Protein AF-K1Y2V2-F1 (afdb_monomer)

pLDDT: mean 81.43, std 16.72, range [31.8, 97.94]

Solvent-accessible surface area (backbone atoms only — not comparable to full-atom values): 6294 Å² total; per-residue (Å²): 118,72,67,63,54,54,55,50,54,58,52,47,59,76,75,46,61,66,94,81,49,82,52,60,80,63,95,67,93,66,92,66,65,36,89,53,49,78,45,79,77,42,82,52,100,55,38,35,32,34,42,35,47,20,92,30,37,26,72,48,77,41,94,51,76,60,52,95,60,53,46,38,23,52,73,83,41,81,53,68,78,40,51,21,70,88,43,19,32,24,33,79,40,68,59,42,77,43,46,36,37,41,35,42,71,88,111

Radius of gyration: 14.32 Å; Cα contacts (8 Å, |Δi|>4): 200; chains: 1; bounding box: 34×37×38 Å

Foldseek 3Di:
DVVVVVVVLVVVVVVDDPVPDKDWPDDDPPPDADDKDKDWPDDDPFKTKIKIAAQAKHKDWDAAFDDPQKWKDKQNHTFDWTQIPNTTTMGIDGHGIIIMMIGGNVD

Sequence (107 aa):
IVEKRKNAQLSEMFYQNLNKTAIVEDQVDTKNLNIGKAKIMQYSDNKVIIETENPGDGFLFFGDVYYPTWKVSIDGKKSKIYKTNHTFRGIFVPPGNHRIVFYNSLF

Mean predicted aligned error: 8.35 Å

Nearest PDB structures (foldseek):
  2q30-assembly1_A  TM=4.132E-01  e=2.653E-02  Oleidesulfovibrio alaskensis G20
  5a2a-assembly1_A  TM=5.482E-01  e=1.056E+00  Anoxybacillus ayderensis
  3rns-assembly1_A  TM=2.876E-01  e=1.056E+00  Leptotrichia buccalis C-1013-b
  6sms-assembly1_A  TM=3.812E-01  e=2.114E+00  Bacillus thuringiensis
  9cbn-assembly1_D  TM=2.245E-01  e=2.128E-01  Human astrovirus 1

Structure (mmCIF, N/CA/C/O backbone):
data_AF-K1Y2V2-F1
#
_entry.id   AF-K1Y2V2-F1
#
loop_
_atom_site.group_PDB
_atom_site.id
_atom_site.type_symbol
_atom_site.label_atom_id
_atom_site.label_alt_id
_atom_site.label_comp_id
_atom_site.label_asym_id
_atom_site.label_entity_id
_atom_site.label_seq_id
_atom_site.pdbx_PDB_ins_code
_atom_site.Cartn_x
_atom_site.Cartn_y
_atom_site.Cartn_z
_atom_site.occupancy
_atom_site.B_iso_or_equiv
_atom_site.auth_seq_id
_atom_site.auth_comp_id
_atom_site.auth_asym_id
_atom_site.auth_atom_id
_atom_site.pdbx_PDB_model_num
ATOM 1 N N . ILE A 1 1 ? 12.446 6.437 -26.989 1.00 39.84 1 ILE A N 1
ATOM 2 C CA . ILE A 1 1 ? 11.859 7.361 -25.973 1.00 39.84 1 ILE A CA 1
ATOM 3 C C . ILE A 1 1 ? 11.679 6.671 -24.610 1.00 39.84 1 ILE A C 1
ATOM 5 O O . ILE A 1 1 ? 12.010 7.282 -23.602 1.00 39.84 1 ILE A O 1
ATOM 9 N N . VAL A 1 2 ? 11.251 5.401 -24.557 1.00 32.94 2 VAL A N 1
ATOM 10 C CA . VAL A 1 2 ? 11.097 4.620 -23.304 1.00 32.94 2 VAL A CA 1
ATOM 11 C C . VAL A 1 2 ? 12.430 4.377 -22.573 1.00 32.94 2 VAL A C 1
ATOM 13 O O . VAL A 1 2 ? 12.517 4.536 -21.361 1.00 32.94 2 VAL A O 1
ATOM 16 N N . GLU A 1 3 ? 13.497 4.081 -23.314 1.00 31.80 3 GLU A N 1
ATOM 17 C CA . GLU A 1 3 ? 14.820 3.751 -22.760 1.00 31.80 3 GLU A CA 1
ATOM 18 C C . GLU A 1 3 ? 15.515 4.944 -22.075 1.00 31.80 3 GLU A C 1
ATOM 20 O O . GLU A 1 3 ? 16.119 4.805 -21.014 1.00 31.80 3 GLU A O 1
ATOM 25 N N . LYS A 1 4 ? 15.316 6.161 -22.604 1.00 37.16 4 LYS A N 1
ATOM 26 C CA . LYS A 1 4 ? 15.822 7.405 -21.997 1.00 37.16 4 LYS A CA 1
ATOM 27 C C . LYS A 1 4 ? 15.203 7.690 -20.622 1.00 37.16 4 LYS A C 1
ATOM 29 O O . LYS A 1 4 ? 15.893 8.221 -19.761 1.00 37.16 4 LYS A O 1
ATOM 34 N N . ARG A 1 5 ? 13.928 7.334 -20.405 1.00 50.91 5 ARG A N 1
ATOM 35 C CA . ARG A 1 5 ? 13.244 7.536 -19.112 1.00 50.91 5 ARG A CA 1
ATOM 36 C C . ARG A 1 5 ? 13.728 6.554 -18.044 1.00 50.91 5 ARG A C 1
ATOM 38 O O . ARG A 1 5 ? 13.922 6.964 -16.907 1.00 50.91 5 ARG A O 1
ATOM 45 N N . LYS A 1 6 ? 13.992 5.298 -18.425 1.00 53.38 6 LYS A N 1
ATOM 46 C CA . LYS A 1 6 ? 14.585 4.291 -17.529 1.00 53.38 6 LYS A CA 1
ATOM 47 C C . LYS A 1 6 ? 15.980 4.697 -17.054 1.00 53.38 6 LYS A C 1
ATOM 49 O O . LYS A 1 6 ? 16.244 4.655 -15.858 1.00 53.38 6 LYS A O 1
ATOM 54 N N . ASN A 1 7 ? 16.840 5.151 -17.967 1.00 57.16 7 ASN A N 1
ATOM 55 C CA . ASN A 1 7 ? 18.202 5.567 -17.612 1.00 57.16 7 ASN A CA 1
ATOM 56 C C . ASN A 1 7 ? 18.220 6.818 -16.715 1.00 57.16 7 ASN A C 1
ATOM 58 O O . ASN A 1 7 ? 19.069 6.916 -15.834 1.00 57.16 7 ASN A O 1
ATOM 62 N N . ALA A 1 8 ? 17.260 7.734 -16.887 1.00 57.72 8 ALA A N 1
ATOM 63 C CA . ALA A 1 8 ? 17.106 8.897 -16.012 1.00 57.72 8 ALA A CA 1
ATOM 64 C C . ALA A 1 8 ? 16.709 8.497 -14.576 1.00 57.72 8 ALA A C 1
ATOM 66 O O . ALA A 1 8 ? 17.382 8.904 -13.631 1.00 57.72 8 ALA A O 1
ATOM 67 N N . GLN A 1 9 ? 15.706 7.626 -14.408 1.00 57.03 9 GLN A N 1
ATOM 68 C CA . GLN A 1 9 ? 15.277 7.132 -13.086 1.00 57.03 9 GLN A CA 1
ATOM 69 C C . GLN A 1 9 ? 16.386 6.357 -12.359 1.00 57.03 9 GLN A C 1
ATOM 71 O O . GLN A 1 9 ? 16.607 6.554 -11.167 1.00 57.03 9 GLN A O 1
ATOM 76 N N . LEU A 1 10 ? 17.130 5.519 -13.089 1.00 57.97 10 LEU A N 1
ATOM 77 C CA . LEU A 1 10 ? 18.277 4.786 -12.550 1.00 57.97 10 LEU A CA 1
ATOM 78 C C . LEU A 1 10 ? 19.384 5.730 -12.077 1.00 57.97 10 LEU A C 1
ATOM 80 O O . LEU A 1 10 ? 19.943 5.516 -11.008 1.00 57.97 10 LEU A O 1
ATOM 84 N N . SER A 1 11 ? 19.684 6.789 -12.835 1.00 60.16 11 SER A N 1
ATOM 85 C CA . SER A 1 11 ? 20.662 7.789 -12.399 1.00 60.16 11 SER A CA 1
ATOM 86 C C . SER A 1 11 ? 20.193 8.537 -11.149 1.00 60.16 11 SER A C 1
ATOM 88 O O . SER A 1 11 ? 20.971 8.695 -10.215 1.00 60.16 11 SER A O 1
ATOM 90 N N . GLU A 1 12 ? 18.910 8.902 -11.063 1.00 60.12 12 GLU A N 1
ATOM 91 C CA . GLU A 1 12 ? 18.337 9.556 -9.881 1.00 60.12 12 GLU A CA 1
ATOM 92 C C . GLU A 1 12 ? 18.445 8.687 -8.620 1.00 60.12 12 GLU A C 1
ATOM 94 O O . GLU A 1 12 ? 18.731 9.226 -7.552 1.00 60.12 12 GLU A O 1
ATOM 99 N N . MET A 1 13 ? 18.325 7.356 -8.725 1.00 55.00 13 MET A N 1
ATOM 100 C CA . MET A 1 13 ? 18.536 6.445 -7.587 1.00 55.00 13 MET A CA 1
ATOM 101 C C . MET A 1 13 ? 19.935 6.537 -6.974 1.00 55.00 13 MET A C 1
ATOM 103 O O . MET A 1 13 ? 20.068 6.371 -5.765 1.00 55.00 13 MET A O 1
ATOM 107 N N . PHE A 1 14 ? 20.970 6.789 -7.78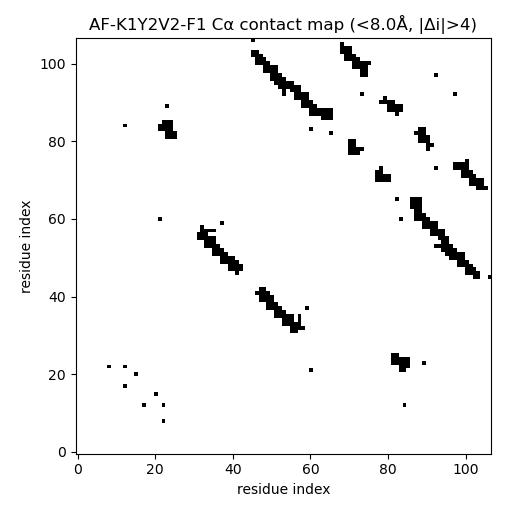0 1.00 58.03 14 PHE A N 1
ATOM 108 C CA . PHE A 1 14 ? 22.347 6.902 -7.286 1.00 58.03 14 PHE A CA 1
ATOM 109 C C . PHE A 1 14 ? 22.633 8.251 -6.613 1.00 58.03 14 PHE A C 1
ATOM 111 O O . PHE A 1 14 ? 23.544 8.335 -5.792 1.00 58.03 14 PHE A O 1
ATOM 118 N N . TYR A 1 15 ? 21.859 9.295 -6.930 1.00 58.66 15 TYR A N 1
ATOM 119 C CA . TYR A 1 15 ? 22.036 10.637 -6.361 1.00 58.66 15 TYR A CA 1
ATOM 120 C C . TYR A 1 15 ? 21.062 10.953 -5.218 1.00 58.66 15 TYR A C 1
ATOM 122 O O . TYR A 1 15 ? 21.312 11.872 -4.437 1.00 58.66 15 TYR A O 1
ATOM 130 N N . GLN A 1 16 ? 19.957 10.215 -5.106 1.00 50.66 16 GLN A N 1
ATOM 131 C CA . GLN A 1 16 ? 18.934 10.426 -4.086 1.00 50.66 16 GLN A CA 1
ATOM 132 C C . GLN A 1 16 ? 19.144 9.518 -2.876 1.00 50.66 16 GLN A C 1
ATOM 134 O O . GLN A 1 16 ? 19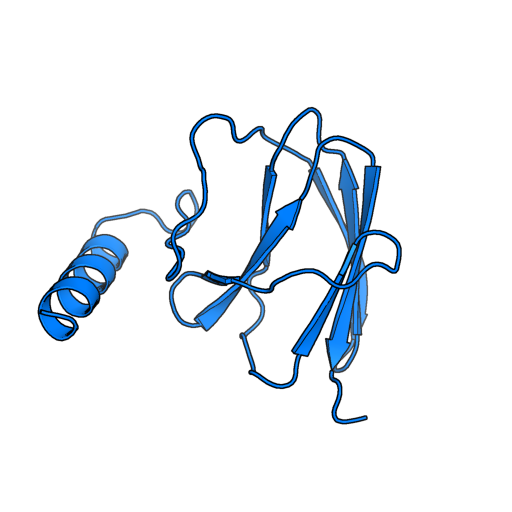.492 8.345 -2.982 1.00 50.66 16 GLN A O 1
ATOM 139 N N . ASN A 1 17 ? 18.857 10.050 -1.691 1.00 57.00 17 ASN A N 1
ATOM 140 C CA . ASN A 1 17 ? 18.813 9.235 -0.488 1.00 57.00 17 ASN A CA 1
ATOM 141 C C . ASN A 1 17 ? 17.498 8.440 -0.469 1.00 57.00 17 ASN A C 1
ATOM 143 O O . ASN A 1 17 ? 16.454 8.971 -0.092 1.00 57.00 17 ASN A O 1
ATOM 147 N N . LEU A 1 18 ? 17.545 7.164 -0.854 1.00 56.09 18 LEU A N 1
ATOM 148 C CA . LEU A 1 18 ? 16.367 6.286 -0.901 1.00 56.09 18 LEU A CA 1
ATOM 149 C C . LEU A 1 18 ? 15.744 6.011 0.482 1.00 56.09 18 LEU A C 1
ATOM 151 O O . LEU A 1 18 ? 14.612 5.542 0.548 1.00 56.09 18 LEU A O 1
ATOM 155 N N . ASN A 1 19 ? 16.419 6.369 1.585 1.00 59.88 19 ASN A N 1
ATOM 156 C CA . ASN A 1 19 ? 15.793 6.379 2.914 1.00 59.88 19 ASN A CA 1
ATOM 157 C C . ASN A 1 19 ? 14.797 7.541 3.085 1.00 59.88 19 ASN A C 1
ATOM 159 O O . ASN A 1 19 ? 14.076 7.582 4.078 1.00 59.88 19 ASN A O 1
ATOM 163 N N . LYS A 1 20 ? 14.781 8.509 2.159 1.00 58.19 20 LYS A N 1
ATOM 164 C CA . LYS A 1 20 ? 13.911 9.696 2.185 1.00 58.19 20 LYS A CA 1
ATOM 165 C C . LYS A 1 20 ? 13.080 9.880 0.912 1.00 58.19 20 LYS A C 1
ATOM 167 O O . LYS A 1 20 ? 12.124 10.649 0.940 1.00 58.19 20 LYS A O 1
ATOM 172 N N . THR A 1 21 ? 13.417 9.178 -0.169 1.00 64.94 21 THR A N 1
ATOM 173 C CA . THR A 1 21 ? 12.801 9.358 -1.490 1.00 64.94 21 THR A CA 1
ATOM 174 C C . THR A 1 21 ? 12.389 8.012 -2.086 1.00 64.94 21 THR A C 1
ATOM 176 O O . THR A 1 21 ? 13.168 7.061 -2.093 1.00 64.94 21 THR A O 1
ATOM 179 N N . ALA A 1 22 ? 11.170 7.946 -2.622 1.00 71.62 22 ALA A N 1
ATOM 180 C CA . ALA A 1 22 ? 10.634 6.784 -3.322 1.00 71.62 22 ALA A CA 1
ATOM 181 C C . ALA A 1 22 ? 10.376 7.133 -4.797 1.00 71.62 22 ALA A C 1
ATOM 183 O O . ALA A 1 22 ? 9.656 8.085 -5.092 1.00 71.62 22 ALA A O 1
ATOM 184 N N . ILE A 1 23 ? 10.954 6.362 -5.719 1.00 75.50 23 ILE A N 1
ATOM 185 C CA . ILE A 1 23 ? 10.772 6.522 -7.167 1.00 75.50 23 ILE A CA 1
ATOM 186 C C . ILE A 1 23 ? 9.690 5.557 -7.623 1.00 75.50 23 ILE A C 1
ATOM 188 O O . ILE A 1 23 ? 9.847 4.344 -7.506 1.00 75.50 23 ILE A O 1
ATOM 192 N N . VAL A 1 24 ? 8.594 6.088 -8.149 1.00 78.50 24 VAL A N 1
ATOM 193 C CA . VAL A 1 24 ? 7.446 5.296 -8.596 1.00 78.50 24 VAL A CA 1
ATOM 194 C C . VAL A 1 24 ? 7.450 5.220 -10.121 1.00 78.50 24 VAL A C 1
ATOM 196 O O . VAL A 1 24 ? 7.616 6.237 -10.790 1.00 78.50 24 VAL A O 1
ATOM 199 N N . GLU A 1 25 ? 7.304 4.016 -10.682 1.00 73.44 25 GLU A N 1
ATOM 200 C CA . GLU A 1 25 ? 7.393 3.826 -12.141 1.00 73.44 25 GLU A CA 1
ATOM 201 C C . GLU A 1 25 ? 6.196 4.421 -12.904 1.00 73.44 25 GLU A C 1
ATOM 203 O O . GLU A 1 25 ? 6.353 4.867 -14.042 1.00 73.44 25 GLU A O 1
ATOM 208 N N . ASP A 1 26 ? 5.020 4.470 -12.275 1.00 75.38 26 ASP A N 1
ATOM 209 C CA . ASP A 1 26 ? 3.820 5.088 -12.842 1.00 75.38 26 ASP A CA 1
ATOM 210 C C . ASP A 1 26 ? 3.641 6.537 -12.378 1.00 75.38 26 ASP A C 1
ATOM 212 O O . ASP A 1 26 ? 4.125 6.945 -11.323 1.00 75.38 26 ASP A O 1
ATOM 216 N N . GLN A 1 27 ? 2.857 7.304 -13.140 1.00 71.06 27 GLN A N 1
ATOM 217 C CA . GLN A 1 27 ? 2.419 8.627 -12.705 1.00 71.06 27 GLN A CA 1
ATOM 218 C C . GLN A 1 27 ? 1.480 8.495 -11.501 1.00 71.06 27 GLN A C 1
ATOM 220 O O . GLN A 1 27 ? 0.414 7.884 -11.593 1.00 71.06 27 GLN A O 1
ATOM 225 N N . VAL A 1 28 ? 1.891 9.086 -10.384 1.00 72.12 28 VAL A N 1
ATOM 226 C CA . VAL A 1 28 ? 1.093 9.246 -9.168 1.00 72.12 28 VAL A CA 1
ATOM 227 C C . VAL A 1 28 ? 0.899 10.740 -8.962 1.00 72.12 28 VAL A C 1
ATOM 229 O O . VAL A 1 28 ? 1.847 11.508 -9.130 1.00 72.12 28 VAL A O 1
ATOM 232 N N . ASP A 1 29 ? -0.316 11.163 -8.619 1.00 74.62 29 ASP A N 1
ATOM 233 C CA . ASP A 1 29 ? -0.525 12.541 -8.187 1.00 74.62 29 ASP A CA 1
ATOM 234 C C . ASP A 1 29 ? 0.110 12.725 -6.805 1.00 74.62 29 ASP A C 1
ATOM 236 O O . ASP A 1 29 ? -0.351 12.176 -5.805 1.00 74.62 29 ASP A O 1
ATOM 240 N N . THR A 1 30 ? 1.226 13.449 -6.771 1.00 74.38 30 THR A N 1
ATOM 241 C CA . THR A 1 30 ? 2.003 13.698 -5.555 1.00 74.38 30 THR A CA 1
ATOM 242 C C . THR A 1 30 ? 1.722 15.064 -4.942 1.00 74.38 30 THR A C 1
ATOM 244 O O . THR A 1 30 ? 2.317 15.391 -3.915 1.00 74.38 30 THR A O 1
ATOM 247 N N . LYS A 1 31 ? 0.839 15.882 -5.539 1.00 70.94 31 LYS A N 1
ATOM 248 C CA . LYS A 1 31 ? 0.729 17.307 -5.189 1.00 70.94 31 LYS A CA 1
ATOM 249 C C . LYS A 1 31 ? 0.290 17.580 -3.751 1.00 70.94 31 LYS A C 1
ATOM 251 O O . LYS A 1 31 ? 0.564 18.674 -3.278 1.00 70.94 31 LYS A O 1
ATOM 256 N N . ASN A 1 32 ? -0.323 16.620 -3.053 1.00 79.44 32 ASN A N 1
ATOM 257 C CA . ASN A 1 32 ? -0.827 16.805 -1.685 1.00 79.44 32 ASN A CA 1
ATOM 258 C C . ASN A 1 32 ? -0.624 15.571 -0.787 1.00 79.44 32 ASN A C 1
ATOM 260 O O . ASN A 1 32 ? -1.515 15.197 -0.023 1.00 79.44 32 ASN A O 1
ATOM 264 N N . LEU A 1 33 ? 0.536 14.916 -0.879 1.00 87.31 33 LEU A N 1
ATOM 265 C CA . LEU A 1 33 ? 0.831 13.796 0.013 1.00 87.31 33 LEU A CA 1
ATOM 266 C C . LEU A 1 33 ? 1.137 14.275 1.437 1.00 87.31 33 LEU A C 1
ATOM 268 O O . LEU A 1 33 ? 1.874 15.234 1.651 1.00 87.31 33 LEU A O 1
ATOM 272 N N . ASN A 1 34 ? 0.585 13.563 2.410 1.00 90.88 34 ASN A N 1
ATOM 273 C CA . ASN A 1 34 ? 0.718 13.811 3.833 1.00 90.88 34 ASN A CA 1
ATOM 274 C C . ASN A 1 34 ? 1.505 12.686 4.505 1.00 90.88 34 ASN A C 1
ATOM 276 O O . ASN A 1 34 ? 1.513 11.535 4.060 1.00 90.88 34 ASN A O 1
ATOM 280 N N . ILE A 1 35 ? 2.152 13.025 5.618 1.00 90.56 35 ILE A N 1
ATOM 281 C CA . ILE A 1 35 ? 2.854 12.047 6.447 1.00 90.56 35 ILE A CA 1
ATOM 282 C C . ILE A 1 35 ? 1.811 11.297 7.279 1.00 90.56 35 ILE A C 1
ATOM 284 O O . ILE A 1 35 ? 1.210 11.858 8.195 1.00 90.56 35 ILE A O 1
ATOM 288 N N . GLY A 1 36 ? 1.598 10.028 6.935 1.00 91.19 36 GLY A N 1
ATOM 289 C CA . GLY A 1 36 ? 0.810 9.081 7.719 1.00 91.19 36 GLY A CA 1
ATOM 290 C C . GLY A 1 36 ? 1.684 8.191 8.602 1.00 91.19 36 GLY A C 1
ATOM 291 O O . GLY A 1 36 ? 2.915 8.203 8.520 1.00 91.19 36 GLY A O 1
ATOM 292 N N . LYS A 1 37 ? 1.039 7.381 9.437 1.00 93.88 37 LYS A N 1
ATOM 293 C CA . LYS A 1 37 ? 1.678 6.299 10.195 1.00 93.88 37 LYS A CA 1
ATOM 294 C C . LYS A 1 37 ? 1.268 4.959 9.608 1.00 93.88 37 LYS A C 1
ATOM 296 O O . LYS A 1 37 ? 0.149 4.806 9.130 1.00 93.88 37 LYS A O 1
ATOM 301 N N . ALA A 1 38 ? 2.153 3.975 9.704 1.00 94.38 38 ALA A N 1
ATOM 302 C CA . ALA A 1 38 ? 1.872 2.604 9.306 1.00 94.38 38 ALA A CA 1
ATOM 303 C C . ALA A 1 38 ? 2.417 1.631 10.351 1.00 94.38 38 ALA A C 1
ATOM 305 O O . ALA A 1 38 ? 3.515 1.823 10.878 1.00 94.38 38 ALA A O 1
ATOM 306 N N . LYS A 1 39 ? 1.662 0.571 10.635 1.00 95.44 39 LYS A N 1
ATOM 307 C CA . LYS A 1 39 ? 2.050 -0.500 11.550 1.00 95.44 39 LYS A CA 1
ATOM 308 C C . LYS A 1 39 ? 1.750 -1.851 10.922 1.00 95.44 39 LYS A C 1
ATOM 310 O O . LYS A 1 39 ? 0.625 -2.122 10.513 1.00 95.44 39 LYS A O 1
ATOM 315 N N . ILE A 1 40 ? 2.758 -2.715 10.863 1.00 95.38 40 ILE A N 1
ATOM 316 C CA . ILE A 1 40 ? 2.582 -4.098 10.421 1.00 95.38 40 ILE A CA 1
ATOM 317 C C . ILE A 1 40 ? 1.897 -4.869 11.552 1.00 95.38 40 ILE A C 1
ATOM 319 O O . ILE A 1 40 ? 2.416 -4.943 12.663 1.00 95.38 40 ILE A O 1
ATOM 323 N N . MET A 1 41 ? 0.731 -5.437 11.256 1.00 96.19 41 MET A N 1
ATOM 324 C CA . MET A 1 41 ? -0.061 -6.236 12.195 1.00 96.19 41 MET A CA 1
ATOM 325 C C . MET A 1 41 ? 0.164 -7.733 12.003 1.00 96.19 41 MET A C 1
ATOM 327 O O . MET A 1 41 ? 0.079 -8.504 12.953 1.00 96.19 41 MET A O 1
ATOM 331 N N . GLN A 1 42 ? 0.463 -8.147 10.772 1.00 92.75 42 GLN A N 1
ATOM 332 C CA . GLN A 1 42 ? 0.824 -9.519 10.444 1.00 92.75 42 GLN A CA 1
ATOM 333 C C . GLN A 1 42 ? 1.804 -9.513 9.277 1.00 92.75 42 GLN A C 1
ATOM 335 O O . GLN A 1 42 ? 1.587 -8.806 8.293 1.00 92.75 42 GLN A O 1
ATOM 340 N N . TYR A 1 43 ? 2.834 -10.346 9.372 1.00 93.38 43 TYR A N 1
ATOM 341 C CA . TYR A 1 43 ? 3.787 -10.586 8.299 1.00 93.38 43 TYR A CA 1
ATOM 342 C C . TYR A 1 43 ? 3.959 -12.094 8.113 1.00 93.38 43 TYR A C 1
ATOM 344 O O . TYR A 1 43 ? 4.297 -12.799 9.060 1.00 93.38 43 TYR A O 1
ATOM 352 N N . SER A 1 44 ? 3.683 -12.589 6.912 1.00 90.56 44 SER A N 1
ATOM 353 C CA . SER A 1 44 ? 3.857 -13.990 6.522 1.00 90.56 44 SER A CA 1
ATOM 354 C C . SER A 1 44 ? 4.105 -14.083 5.020 1.00 90.56 44 SER A C 1
ATOM 356 O O . SER A 1 44 ? 3.763 -13.155 4.286 1.00 90.56 44 SER A O 1
ATOM 358 N N . ASP A 1 45 ? 4.627 -15.218 4.563 1.00 87.00 45 ASP A N 1
ATOM 359 C CA . ASP A 1 45 ? 5.096 -15.408 3.183 1.00 87.00 45 ASP A CA 1
ATOM 360 C C . ASP A 1 45 ? 4.048 -15.075 2.114 1.00 87.00 45 ASP A C 1
ATOM 362 O O . ASP A 1 45 ? 4.371 -14.512 1.072 1.00 87.00 45 ASP A O 1
ATOM 366 N N . ASN A 1 46 ? 2.774 -15.381 2.380 1.00 91.12 46 ASN A N 1
ATOM 367 C CA . ASN A 1 46 ? 1.683 -15.185 1.421 1.00 91.12 46 ASN A CA 1
ATOM 368 C C . ASN A 1 46 ? 0.727 -14.049 1.797 1.00 91.12 46 ASN A C 1
ATOM 370 O O . ASN A 1 46 ? -0.219 -13.778 1.052 1.00 91.12 46 ASN A O 1
ATOM 374 N N . LYS A 1 47 ? 0.928 -13.399 2.950 1.00 93.06 47 LYS A N 1
ATOM 375 C CA . LYS A 1 47 ? 0.002 -12.386 3.461 1.00 93.06 47 LYS A CA 1
ATOM 376 C C . LYS A 1 47 ? 0.684 -11.397 4.394 1.00 93.06 47 LYS A C 1
ATOM 378 O O . LYS A 1 47 ? 1.286 -11.786 5.395 1.00 93.06 47 LYS A O 1
ATOM 383 N N . VAL A 1 48 ? 0.474 -10.113 4.127 1.00 95.12 48 VAL A N 1
ATOM 384 C CA . VAL A 1 48 ? 0.903 -9.015 4.998 1.00 95.12 48 VAL A CA 1
ATOM 385 C C . VAL A 1 48 ? -0.298 -8.126 5.294 1.00 95.12 48 VAL A C 1
ATOM 387 O O . VAL A 1 48 ? -1.048 -7.765 4.387 1.00 95.12 48 VAL A O 1
ATOM 390 N N . ILE A 1 49 ? -0.490 -7.787 6.567 1.00 96.62 49 ILE A N 1
ATOM 391 C CA . ILE A 1 49 ? -1.542 -6.876 7.025 1.00 96.62 49 ILE A CA 1
ATOM 392 C C . ILE A 1 49 ? -0.877 -5.664 7.661 1.00 96.62 49 ILE A C 1
ATOM 394 O O . ILE A 1 49 ? -0.069 -5.812 8.579 1.00 96.62 49 ILE A O 1
ATOM 398 N N . ILE A 1 50 ? -1.243 -4.478 7.188 1.00 97.19 50 ILE A N 1
ATOM 399 C CA . ILE A 1 50 ? -0.728 -3.196 7.667 1.00 97.19 50 ILE A CA 1
ATOM 400 C C . ILE A 1 50 ? -1.921 -2.316 8.029 1.00 97.19 50 ILE A C 1
ATOM 402 O O . ILE A 1 50 ? -2.872 -2.212 7.257 1.00 97.19 50 ILE A O 1
ATOM 406 N N . GLU A 1 51 ? -1.874 -1.693 9.197 1.00 97.56 51 GLU A N 1
ATOM 407 C CA . GLU A 1 51 ? -2.805 -0.636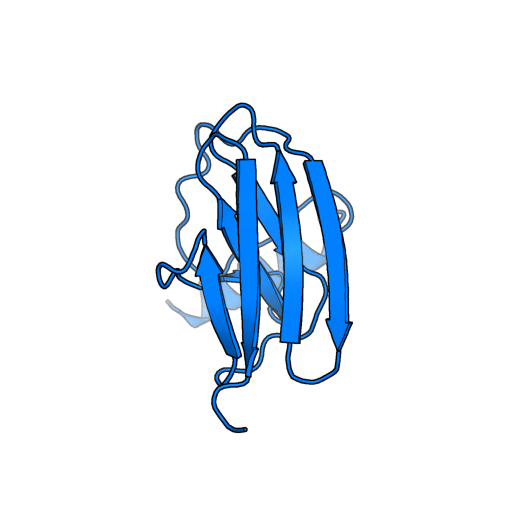 9.586 1.00 97.56 51 GLU A CA 1
ATOM 408 C C . GLU A 1 51 ? -2.147 0.719 9.365 1.00 97.56 51 GLU A C 1
ATOM 410 O O . GLU A 1 51 ? -0.971 0.901 9.693 1.00 97.56 51 GLU A O 1
ATOM 415 N N . THR A 1 52 ? -2.893 1.659 8.793 1.00 96.88 52 THR A N 1
ATOM 416 C CA . THR A 1 52 ? -2.416 3.018 8.531 1.00 96.88 52 THR A CA 1
ATOM 417 C C . THR A 1 52 ? -3.327 4.054 9.168 1.00 96.88 52 THR A C 1
ATOM 419 O O . THR A 1 52 ? -4.538 3.859 9.201 1.00 96.88 52 THR A O 1
ATOM 422 N N . GLU A 1 53 ? -2.739 5.159 9.622 1.00 96.38 53 GLU A N 1
ATOM 423 C CA . GLU A 1 53 ? -3.426 6.370 10.084 1.00 96.38 53 GLU A CA 1
ATOM 424 C C . GLU A 1 53 ? -2.924 7.538 9.231 1.00 96.38 53 GLU A C 1
ATOM 426 O O . GLU A 1 53 ? -1.760 7.939 9.341 1.00 96.38 53 GLU A O 1
ATOM 431 N N . ASN A 1 54 ? -3.793 8.071 8.374 1.00 93.88 54 ASN A N 1
ATOM 432 C CA . ASN A 1 54 ? -3.427 9.072 7.382 1.00 93.88 54 ASN A CA 1
ATOM 433 C C . ASN A 1 54 ? -4.269 10.351 7.556 1.00 93.88 54 ASN A C 1
ATOM 435 O O . ASN A 1 54 ? -5.479 10.307 7.344 1.00 93.88 54 ASN A O 1
ATOM 439 N N . PRO A 1 55 ? -3.672 11.511 7.891 1.00 91.19 55 PRO A N 1
ATOM 440 C CA . PRO A 1 55 ? -4.414 12.775 7.998 1.00 91.19 55 PRO A CA 1
ATOM 441 C C . PRO A 1 55 ? -4.844 13.348 6.633 1.00 91.19 55 PRO A C 1
ATOM 443 O O . PRO A 1 55 ? -5.705 14.221 6.570 1.00 91.19 55 PRO A O 1
ATOM 446 N N . GLY A 1 56 ? -4.258 12.854 5.544 1.00 92.38 56 GLY A N 1
ATOM 447 C CA . GLY A 1 56 ? -4.557 13.210 4.160 1.00 92.38 56 GLY A CA 1
ATOM 448 C C . GLY A 1 56 ? -4.096 12.091 3.229 1.00 92.38 56 GLY A C 1
ATOM 449 O O . GLY A 1 56 ? -3.671 11.037 3.703 1.00 92.38 56 GLY A O 1
ATOM 450 N N . ASP A 1 57 ? -4.146 12.313 1.918 1.00 93.62 57 ASP A N 1
ATOM 451 C CA . ASP A 1 57 ? -3.641 11.338 0.949 1.00 93.62 57 ASP A CA 1
AT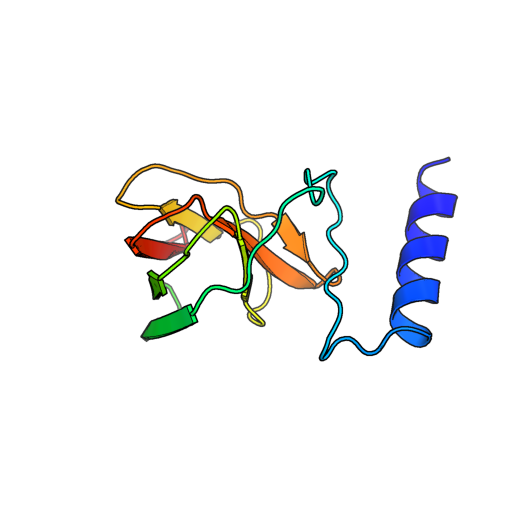OM 452 C C . ASP A 1 57 ? -2.182 10.990 1.245 1.00 93.62 57 ASP A C 1
ATOM 454 O O . ASP A 1 57 ? -1.374 11.866 1.539 1.00 93.62 57 ASP A O 1
ATOM 458 N N . GLY A 1 58 ? -1.831 9.712 1.183 1.00 92.62 58 GLY A N 1
ATOM 459 C CA . GLY A 1 58 ? -0.496 9.224 1.498 1.00 92.62 58 GLY A CA 1
ATOM 460 C C . GLY A 1 58 ? -0.019 8.196 0.486 1.00 92.62 58 GLY A C 1
ATOM 461 O O . GLY A 1 58 ? -0.804 7.548 -0.206 1.00 92.62 58 GLY A O 1
ATOM 462 N N . PHE A 1 59 ? 1.297 8.017 0.417 1.00 92.69 59 PHE A N 1
ATOM 463 C CA . PHE A 1 59 ? 1.901 6.941 -0.357 1.00 92.69 59 PHE A CA 1
ATOM 464 C C . PHE A 1 59 ? 2.667 6.019 0.585 1.00 92.69 59 PHE A C 1
ATOM 466 O O . PHE A 1 59 ? 3.681 6.404 1.168 1.00 92.69 59 PHE A O 1
ATOM 473 N N . LEU A 1 60 ? 2.169 4.796 0.753 1.00 92.38 60 LEU A N 1
ATOM 474 C CA . LEU A 1 60 ? 2.834 3.783 1.557 1.00 92.38 60 LEU A CA 1
ATOM 475 C C . LEU A 1 60 ? 3.899 3.106 0.700 1.00 92.38 60 LEU A C 1
ATOM 477 O O . LEU A 1 60 ? 3.575 2.377 -0.237 1.00 92.38 60 LEU A O 1
ATOM 481 N N . PHE A 1 61 ? 5.162 3.309 1.058 1.00 90.81 61 PHE A N 1
ATOM 482 C CA . PHE A 1 61 ? 6.267 2.485 0.587 1.00 90.81 61 PHE A CA 1
ATOM 483 C C . PHE A 1 61 ? 6.379 1.228 1.453 1.00 90.81 61 PHE A C 1
ATOM 485 O O . PHE A 1 61 ? 6.411 1.312 2.680 1.00 90.81 61 PHE A O 1
ATOM 492 N N . PHE A 1 62 ? 6.475 0.065 0.817 1.00 87.56 62 PHE A N 1
ATOM 493 C CA . PHE A 1 62 ? 6.690 -1.207 1.488 1.00 87.56 62 PHE A CA 1
ATOM 494 C C . PHE A 1 62 ? 7.897 -1.912 0.867 1.00 87.56 62 PHE A C 1
ATOM 496 O O . PHE A 1 62 ? 7.845 -2.364 -0.276 1.00 87.56 62 PHE A O 1
ATOM 503 N N . GLY A 1 63 ? 8.984 -1.999 1.639 1.00 82.62 63 GLY A N 1
ATOM 504 C CA . GLY A 1 63 ? 10.297 -2.507 1.217 1.00 82.62 63 GLY A CA 1
ATOM 505 C C . GLY A 1 63 ? 10.377 -4.013 0.940 1.00 82.62 63 GLY A C 1
ATOM 506 O O . GLY A 1 63 ? 11.459 -4.584 1.012 1.00 82.62 63 GLY A O 1
ATOM 507 N N . ASP A 1 64 ? 9.255 -4.661 0.641 1.00 79.12 64 ASP A N 1
ATOM 508 C CA . ASP A 1 64 ? 9.194 -6.058 0.223 1.00 79.12 64 ASP A CA 1
ATOM 509 C C . ASP A 1 64 ? 9.150 -6.161 -1.310 1.00 79.12 64 ASP A C 1
ATOM 511 O O . ASP A 1 64 ? 8.609 -5.288 -1.998 1.00 79.12 64 ASP A O 1
ATOM 515 N N . VAL A 1 65 ? 9.734 -7.227 -1.856 1.00 80.62 65 VAL A N 1
ATOM 516 C CA . VAL A 1 65 ? 9.986 -7.391 -3.291 1.00 80.62 65 VAL A CA 1
ATOM 517 C C . VAL A 1 65 ? 8.678 -7.574 -4.061 1.00 80.62 65 VAL A C 1
ATOM 519 O O . VAL A 1 65 ? 7.952 -8.551 -3.877 1.00 80.62 65 VAL A O 1
ATOM 522 N N . TYR A 1 66 ? 8.391 -6.661 -4.984 1.00 74.31 66 TYR A N 1
ATOM 523 C CA . TYR A 1 66 ? 7.277 -6.731 -5.916 1.00 74.31 66 TYR A CA 1
ATOM 524 C C . TYR A 1 66 ? 7.390 -7.955 -6.830 1.00 74.31 66 TYR A C 1
ATOM 526 O O . TYR A 1 66 ? 8.258 -8.030 -7.701 1.00 74.31 66 TYR A O 1
ATOM 534 N N . TYR A 1 67 ? 6.423 -8.861 -6.694 1.00 77.31 67 TYR A N 1
ATOM 535 C CA . TYR A 1 67 ? 6.138 -9.911 -7.668 1.00 77.31 67 TYR A CA 1
ATOM 536 C C . TYR A 1 67 ? 4.747 -9.688 -8.284 1.00 77.31 67 TYR A C 1
ATOM 538 O O . TYR A 1 67 ? 3.817 -9.375 -7.534 1.00 77.31 67 TYR A O 1
ATOM 546 N N . PRO A 1 68 ? 4.561 -9.897 -9.606 1.00 80.12 68 PRO A N 1
ATOM 547 C CA . PRO A 1 68 ? 3.287 -9.646 -10.301 1.00 80.12 68 PRO A CA 1
ATOM 548 C C . PRO A 1 68 ? 2.071 -10.402 -9.745 1.00 80.12 68 PRO A C 1
ATOM 550 O O . PRO A 1 68 ? 0.932 -10.041 -10.017 1.00 80.12 68 PRO A O 1
ATOM 553 N N . THR A 1 69 ? 2.306 -11.473 -8.991 1.00 87.00 69 THR A N 1
ATOM 554 C CA . THR A 1 69 ? 1.276 -12.356 -8.432 1.00 87.00 69 THR A CA 1
ATOM 555 C C . THR A 1 69 ? 0.613 -11.788 -7.180 1.00 87.00 69 THR A C 1
ATOM 557 O O . THR A 1 69 ? -0.434 -12.289 -6.755 1.00 87.00 69 THR A O 1
ATOM 560 N N . TRP A 1 70 ? 1.200 -10.749 -6.586 1.00 90.56 70 TRP A N 1
ATOM 561 C CA . TRP A 1 70 ? 0.654 -10.096 -5.408 1.00 90.56 70 TRP A CA 1
ATOM 562 C C . TRP A 1 70 ? -0.478 -9.149 -5.764 1.00 90.56 70 TRP A C 1
ATOM 564 O O . TRP A 1 70 ? -0.416 -8.380 -6.721 1.00 90.56 70 TRP A O 1
ATOM 574 N N . LYS A 1 71 ? -1.506 -9.174 -4.924 1.00 93.94 71 LYS A N 1
ATOM 575 C CA . LYS A 1 71 ? -2.635 -8.254 -4.963 1.00 93.94 71 LYS A CA 1
ATOM 576 C C . LYS A 1 71 ? -2.688 -7.484 -3.655 1.00 93.94 71 LYS A C 1
ATOM 578 O O . LYS A 1 71 ? -2.153 -7.921 -2.637 1.00 93.94 71 LYS A O 1
ATOM 583 N N . VAL A 1 72 ? -3.343 -6.330 -3.694 1.00 96.12 72 VAL A N 1
ATOM 584 C CA . VAL A 1 72 ? -3.579 -5.511 -2.509 1.00 96.12 72 VAL A CA 1
ATOM 585 C C . VAL A 1 72 ? -5.046 -5.124 -2.411 1.00 96.12 72 VAL A C 1
ATOM 587 O O . VAL A 1 72 ? -5.716 -4.880 -3.421 1.00 96.12 72 VAL A O 1
ATOM 590 N N . SER A 1 73 ? -5.543 -5.060 -1.183 1.00 97.19 73 SER A N 1
ATOM 591 C CA . SER A 1 73 ? -6.820 -4.434 -0.865 1.00 97.19 73 SER A CA 1
ATOM 592 C C . SER A 1 73 ? -6.677 -3.411 0.253 1.00 97.19 73 SER A C 1
ATOM 594 O O . SER A 1 73 ? -5.915 -3.638 1.191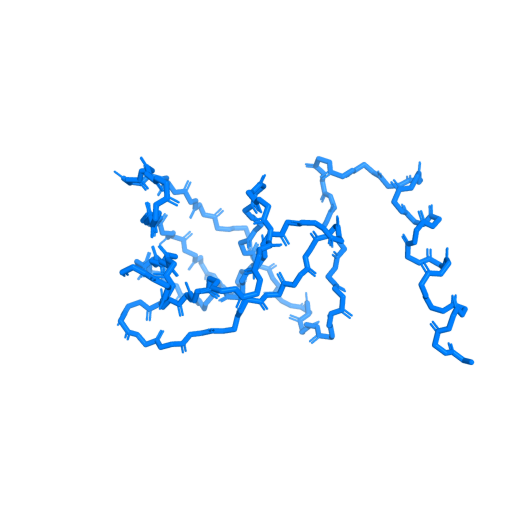 1.00 97.19 73 SER A O 1
ATOM 596 N N . ILE A 1 74 ? -7.461 -2.341 0.163 1.00 97.75 74 ILE A N 1
ATOM 597 C CA . ILE A 1 74 ? -7.659 -1.321 1.194 1.00 97.75 74 ILE A CA 1
ATOM 598 C C . ILE A 1 74 ? -9.097 -1.485 1.678 1.00 97.75 74 ILE A C 1
ATOM 600 O O . ILE A 1 74 ? -10.025 -1.389 0.875 1.00 97.75 74 ILE A O 1
ATOM 604 N N . ASP A 1 75 ? -9.278 -1.840 2.949 1.00 97.44 75 ASP A N 1
ATOM 605 C CA . ASP A 1 75 ? -10.592 -2.103 3.557 1.00 97.44 75 ASP A CA 1
ATOM 606 C C . ASP A 1 75 ? -11.448 -3.092 2.745 1.00 97.44 75 ASP A C 1
ATOM 608 O O . ASP A 1 75 ? -12.641 -2.906 2.510 1.00 97.44 75 ASP A O 1
ATOM 612 N N . GLY A 1 76 ? -10.801 -4.147 2.240 1.00 96.56 76 GLY A N 1
ATOM 613 C CA . GLY A 1 76 ? -11.434 -5.187 1.423 1.00 96.56 76 GLY A CA 1
ATOM 614 C C . GLY A 1 76 ? -11.675 -4.812 -0.045 1.00 96.56 76 GLY A C 1
ATOM 615 O O . GLY A 1 76 ? -12.008 -5.687 -0.844 1.00 96.56 76 GLY A O 1
ATOM 616 N N . LYS A 1 77 ? -11.448 -3.558 -0.452 1.00 96.75 77 LYS A N 1
ATOM 617 C CA . LYS A 1 77 ? -11.554 -3.123 -1.854 1.00 96.75 77 LYS A CA 1
ATOM 618 C C . LYS A 1 77 ? -10.208 -3.251 -2.558 1.00 96.75 77 LYS A C 1
ATOM 620 O O . LYS A 1 77 ? -9.187 -2.824 -2.026 1.00 96.75 77 LYS A O 1
ATOM 625 N N . LYS A 1 78 ? -10.185 -3.838 -3.759 1.00 95.69 78 LYS A N 1
ATOM 626 C CA . LYS A 1 78 ? -8.952 -3.979 -4.555 1.00 95.69 78 LYS A CA 1
ATOM 627 C C . LYS A 1 78 ? -8.341 -2.606 -4.842 1.00 95.69 78 LYS A C 1
ATOM 629 O O . LYS A 1 78 ? -9.058 -1.689 -5.229 1.00 95.69 78 LYS A O 1
ATOM 634 N N . SER A 1 79 ? -7.025 -2.503 -4.694 1.00 94.88 79 SER A N 1
ATOM 635 C CA . SER A 1 79 ? -6.253 -1.308 -5.041 1.00 94.88 79 SER A CA 1
ATOM 636 C C . SER A 1 79 ? -5.067 -1.673 -5.939 1.00 94.88 79 SER A C 1
ATOM 638 O O . SER A 1 79 ? -4.797 -2.851 -6.195 1.00 94.88 79 SER A O 1
ATOM 640 N N . LYS A 1 80 ? -4.390 -0.657 -6.473 1.00 92.75 80 LYS A N 1
ATOM 641 C CA . LYS A 1 80 ? -3.249 -0.805 -7.376 1.00 92.75 80 LYS A CA 1
ATOM 642 C C . LYS A 1 80 ? -1.950 -0.865 -6.576 1.00 92.75 80 LYS A C 1
ATOM 644 O O . LYS A 1 80 ? -1.705 -0.008 -5.730 1.00 92.75 80 LYS A O 1
ATOM 649 N N . ILE A 1 81 ? -1.106 -1.850 -6.886 1.00 91.81 81 ILE A N 1
ATOM 650 C CA . ILE A 1 81 ? 0.292 -1.859 -6.449 1.00 91.81 81 ILE A CA 1
ATOM 651 C C . ILE A 1 81 ? 1.112 -1.109 -7.490 1.00 91.81 81 ILE A C 1
ATOM 653 O O . ILE A 1 81 ? 1.065 -1.422 -8.679 1.00 91.81 81 ILE A O 1
ATOM 657 N N . TYR A 1 82 ? 1.869 -0.133 -7.023 1.00 89.50 82 TYR A N 1
ATOM 658 C CA . TYR A 1 82 ? 2.863 0.583 -7.792 1.00 89.50 82 TYR A CA 1
ATOM 659 C C . TYR A 1 82 ? 4.223 -0.066 -7.569 1.00 89.50 82 TYR A C 1
ATOM 661 O O . TYR A 1 82 ? 4.592 -0.386 -6.436 1.00 89.50 82 TYR A O 1
ATOM 669 N N . LYS A 1 83 ? 4.975 -0.261 -8.649 1.00 84.94 83 LYS A N 1
ATOM 670 C CA . LYS A 1 83 ? 6.371 -0.660 -8.541 1.00 84.94 83 LYS A CA 1
ATOM 671 C C . LYS A 1 83 ? 7.188 0.563 -8.127 1.00 84.94 83 LYS A C 1
ATOM 673 O O . LYS A 1 83 ? 7.167 1.585 -8.814 1.00 84.94 83 LYS A O 1
ATOM 678 N N . THR A 1 84 ? 7.879 0.444 -7.001 1.00 80.06 84 THR A N 1
ATOM 679 C CA . THR A 1 84 ? 8.609 1.544 -6.366 1.00 80.06 84 THR A CA 1
ATOM 680 C C . THR A 1 84 ? 10.069 1.155 -6.176 1.00 80.06 84 THR A C 1
ATOM 682 O O . THR A 1 84 ? 10.361 0.030 -5.778 1.00 80.06 84 THR A O 1
ATOM 685 N N . ASN A 1 85 ? 11.002 2.059 -6.478 1.00 78.94 85 ASN A N 1
ATOM 686 C CA . ASN A 1 85 ? 12.449 1.811 -6.513 1.00 78.94 85 ASN A CA 1
ATOM 687 C C . ASN A 1 85 ? 12.794 0.523 -7.294 1.00 78.94 85 ASN A C 1
ATOM 689 O O . ASN A 1 85 ? 1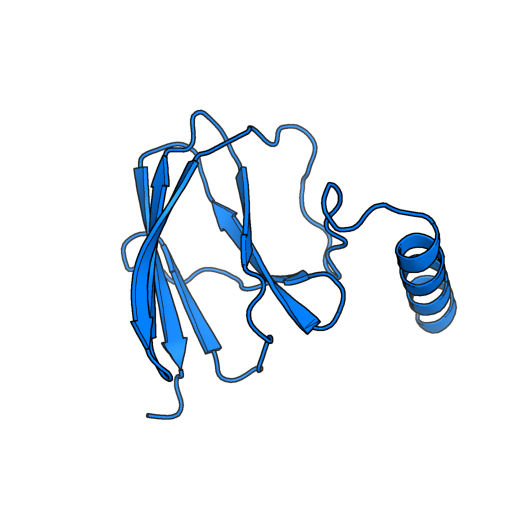3.606 -0.285 -6.848 1.00 78.94 85 ASN A O 1
ATOM 693 N N . HIS A 1 86 ? 12.108 0.305 -8.426 1.00 72.62 86 HIS A N 1
ATOM 694 C CA . HIS A 1 86 ? 12.201 -0.837 -9.357 1.00 72.62 86 HIS A CA 1
ATOM 695 C C . HIS A 1 86 ? 11.851 -2.236 -8.829 1.00 72.62 86 HIS A C 1
ATOM 697 O O . HIS A 1 86 ? 11.439 -3.100 -9.614 1.00 72.62 86 HIS A O 1
ATOM 703 N N . THR A 1 87 ? 11.972 -2.462 -7.526 1.00 77.88 87 THR A N 1
ATOM 704 C CA . THR A 1 87 ? 11.888 -3.800 -6.933 1.00 77.88 87 THR A CA 1
ATOM 705 C C . THR A 1 87 ? 10.879 -3.872 -5.800 1.00 77.88 87 THR A C 1
ATOM 707 O O . THR A 1 87 ? 10.445 -4.968 -5.486 1.00 77.88 87 THR A O 1
ATOM 710 N N . PHE A 1 88 ? 10.453 -2.758 -5.206 1.00 87.06 88 PHE A N 1
ATOM 711 C CA . PHE A 1 88 ? 9.574 -2.751 -4.035 1.00 87.06 88 PHE A CA 1
ATOM 712 C C . PHE A 1 88 ? 8.123 -2.419 -4.378 1.00 87.06 88 PHE A C 1
ATOM 714 O O . PHE A 1 88 ? 7.791 -2.012 -5.497 1.00 87.06 88 PHE A O 1
ATOM 721 N N . ARG A 1 89 ? 7.240 -2.598 -3.394 1.00 89.25 89 ARG A N 1
ATOM 722 C CA . ARG A 1 89 ? 5.814 -2.286 -3.509 1.00 89.25 89 ARG A CA 1
ATOM 723 C C . ARG A 1 89 ? 5.543 -0.886 -2.967 1.00 89.25 89 ARG A C 1
ATOM 725 O O . ARG A 1 89 ? 6.058 -0.491 -1.926 1.00 89.25 89 ARG A O 1
ATOM 732 N N . GLY A 1 90 ? 4.689 -0.141 -3.647 1.00 91.56 90 GLY A N 1
ATOM 733 C CA . GLY A 1 90 ? 4.069 1.064 -3.114 1.00 91.56 90 GLY A CA 1
ATOM 734 C C . GLY A 1 90 ? 2.570 1.055 -3.360 1.00 91.56 90 GLY A C 1
ATOM 735 O O . GLY A 1 90 ? 2.105 0.438 -4.317 1.00 91.56 90 GLY A O 1
ATOM 736 N N . ILE A 1 91 ? 1.805 1.723 -2.506 1.00 93.31 91 ILE A N 1
ATOM 737 C CA . ILE A 1 91 ? 0.371 1.933 -2.716 1.00 93.31 91 ILE A CA 1
ATOM 738 C C . ILE A 1 91 ? -0.019 3.360 -2.357 1.00 93.31 91 ILE A C 1
ATOM 740 O O . ILE A 1 91 ? 0.545 3.963 -1.445 1.00 93.31 91 ILE A O 1
ATOM 744 N N . PHE A 1 92 ? -1.027 3.871 -3.052 1.00 94.31 92 PHE A N 1
ATOM 745 C CA . PHE A 1 92 ? -1.720 5.080 -2.633 1.00 94.31 92 PHE A CA 1
ATOM 746 C C . PHE A 1 92 ? -2.724 4.730 -1.532 1.00 94.31 92 PHE A C 1
ATOM 748 O O . PHE A 1 92 ? -3.457 3.744 -1.660 1.00 94.31 92 PHE A O 1
ATOM 755 N N . VAL A 1 93 ? -2.752 5.528 -0.470 1.00 94.44 93 VAL A N 1
ATOM 756 C CA . VAL A 1 93 ? -3.632 5.351 0.684 1.00 94.44 93 VAL A CA 1
ATOM 757 C C . VAL A 1 93 ? -4.418 6.649 0.890 1.00 94.44 93 VAL A C 1
ATOM 759 O O . VAL A 1 93 ? -3.788 7.683 1.115 1.00 94.44 93 VAL A O 1
ATOM 762 N N . PRO A 1 94 ? -5.759 6.617 0.804 1.00 94.19 94 PRO A N 1
ATOM 763 C CA . PRO A 1 94 ? -6.581 7.802 1.030 1.00 94.19 94 PRO A CA 1
ATOM 764 C C . PRO A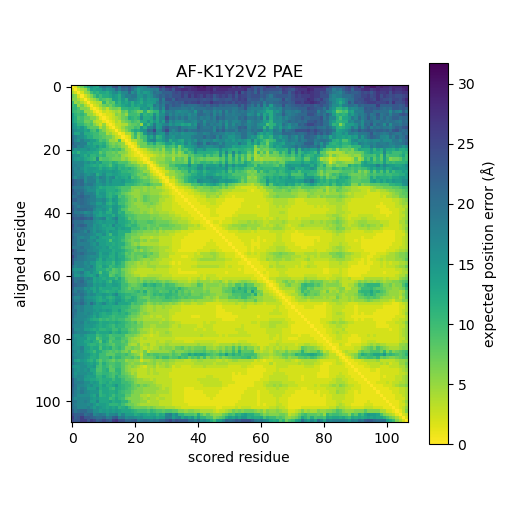 1 94 ? -6.523 8.272 2.501 1.00 94.19 94 PRO A C 1
ATOM 766 O O . PRO A 1 94 ? -5.915 7.601 3.342 1.00 94.19 94 PRO A O 1
ATOM 769 N N . PRO A 1 95 ? -7.128 9.427 2.834 1.00 95.56 95 PRO A N 1
ATOM 770 C CA . PRO A 1 95 ? -7.187 9.920 4.202 1.00 95.56 95 PRO A CA 1
ATOM 771 C C . PRO A 1 95 ? -8.047 9.005 5.076 1.00 95.56 95 PRO A C 1
ATOM 773 O O . PRO A 1 95 ? -9.120 8.563 4.661 1.00 95.56 95 PRO A O 1
ATOM 776 N N . GLY A 1 96 ? -7.623 8.820 6.323 1.00 95.88 96 GLY A N 1
ATOM 777 C CA . GLY A 1 96 ? -8.325 8.042 7.333 1.00 95.88 96 GLY A CA 1
ATOM 778 C C . GLY A 1 96 ? -7.520 6.860 7.860 1.00 95.88 96 GLY A C 1
ATOM 779 O O . GLY A 1 96 ? -6.311 6.731 7.641 1.00 95.88 96 GLY A O 1
ATOM 780 N N . ASN A 1 97 ? -8.221 6.003 8.599 1.00 97.69 97 ASN A N 1
ATOM 781 C CA . ASN A 1 97 ? -7.672 4.762 9.123 1.00 97.69 97 ASN A CA 1
ATOM 782 C C . ASN A 1 97 ? -8.017 3.625 8.175 1.00 97.69 97 ASN A C 1
ATOM 784 O O . ASN A 1 97 ? -9.196 3.392 7.906 1.00 97.69 97 ASN A O 1
ATOM 788 N N . HIS A 1 98 ? -7.000 2.909 7.708 1.00 97.94 98 HIS A N 1
ATOM 789 C CA . HIS A 1 98 ? -7.187 1.859 6.717 1.00 97.94 98 HIS A CA 1
ATOM 790 C C . HIS A 1 98 ? -6.485 0.573 7.114 1.00 97.94 98 HIS A C 1
ATOM 792 O O . HIS A 1 98 ? -5.388 0.575 7.679 1.00 97.94 98 HIS A O 1
ATOM 798 N N . ARG A 1 99 ? -7.112 -0.543 6.747 1.00 97.75 99 ARG A N 1
ATOM 799 C CA . ARG A 1 99 ? -6.507 -1.867 6.804 1.00 97.75 99 ARG A CA 1
ATOM 800 C C . ARG A 1 99 ? -6.070 -2.281 5.409 1.00 97.75 99 ARG A C 1
ATOM 802 O O . ARG A 1 99 ? -6.883 -2.612 4.543 1.00 97.75 99 ARG A O 1
ATOM 809 N N . ILE A 1 100 ? -4.761 -2.315 5.217 1.00 97.81 100 ILE A N 1
ATOM 810 C CA . ILE A 1 100 ? -4.110 -2.746 3.990 1.00 97.81 100 ILE A CA 1
ATOM 811 C C . ILE A 1 100 ? -3.807 -4.237 4.094 1.00 97.81 100 ILE A C 1
ATOM 813 O O . ILE A 1 100 ? -3.207 -4.695 5.066 1.00 97.81 100 ILE A O 1
ATOM 817 N N . VAL A 1 101 ? -4.201 -5.001 3.079 1.00 97.06 101 VAL A N 1
ATOM 818 C CA . VAL A 1 101 ? -3.894 -6.431 2.989 1.00 97.06 101 VAL A CA 1
ATOM 819 C C . VAL A 1 101 ? -3.216 -6.709 1.661 1.00 97.06 101 VAL A C 1
ATOM 821 O O . VAL A 1 101 ? -3.848 -6.619 0.609 1.00 97.06 101 VAL A O 1
ATOM 824 N N . PHE A 1 102 ? -1.941 -7.076 1.723 1.00 95.19 102 PHE A N 1
ATOM 825 C CA . PHE A 1 102 ? -1.233 -7.692 0.611 1.00 95.19 102 PHE A CA 1
ATOM 826 C C . PHE A 1 102 ? -1.412 -9.204 0.699 1.00 95.19 102 PHE A C 1
ATOM 828 O O . PHE A 1 102 ? -1.270 -9.783 1.778 1.00 95.19 102 PHE A O 1
ATOM 835 N N . TYR A 1 103 ? -1.718 -9.845 -0.423 1.00 93.75 103 TYR A N 1
ATOM 836 C CA . TYR A 1 103 ? -1.849 -11.296 -0.496 1.00 93.75 103 TYR A CA 1
ATOM 837 C C . TYR A 1 103 ? -1.345 -11.829 -1.834 1.00 93.75 103 TYR A C 1
ATOM 839 O O . TYR A 1 103 ? -1.531 -11.204 -2.885 1.00 93.75 103 TYR A O 1
ATOM 847 N N . ASN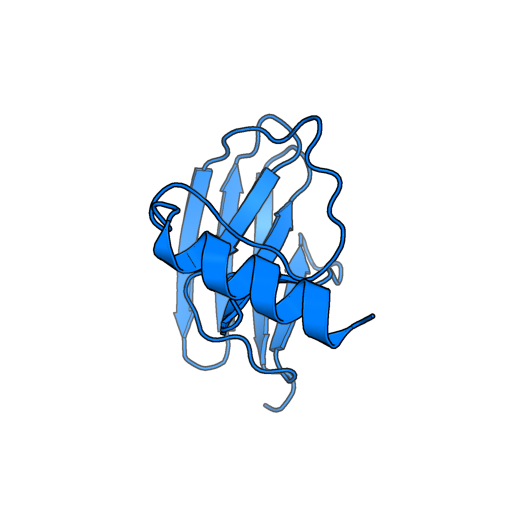 A 1 104 ? -0.702 -12.991 -1.792 1.00 88.25 104 ASN A N 1
ATOM 848 C CA . ASN A 1 104 ? -0.331 -13.724 -2.991 1.00 88.25 104 ASN A CA 1
ATOM 849 C C . ASN A 1 104 ? -1.585 -14.388 -3.578 1.00 88.25 104 ASN A C 1
ATOM 851 O O . ASN A 1 104 ? -2.387 -14.947 -2.841 1.00 88.25 104 ASN A O 1
ATOM 855 N N . SER A 1 105 ? -1.782 -14.293 -4.893 1.00 77.50 105 SER A N 1
ATOM 856 C CA . SER A 1 105 ? -2.953 -14.880 -5.560 1.00 77.50 105 SER A CA 1
ATOM 857 C C . SER A 1 105 ? -2.723 -16.270 -6.156 1.00 77.50 105 SER A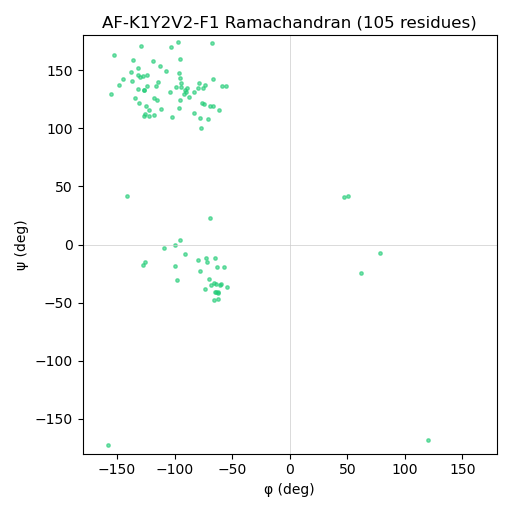 C 1
ATOM 859 O O . SER A 1 105 ? -3.620 -16.791 -6.814 1.00 77.50 105 SER A O 1
ATOM 861 N N . LEU A 1 106 ? -1.537 -16.848 -5.945 1.00 71.38 106 LEU A N 1
ATOM 862 C CA . LEU A 1 106 ? -1.185 -18.202 -6.383 1.00 71.38 106 LEU A CA 1
ATOM 863 C C . LEU A 1 106 ? -1.482 -19.302 -5.351 1.00 71.38 106 LEU A C 1
ATOM 865 O O . LEU A 1 106 ? -1.352 -20.474 -5.696 1.00 71.38 106 LEU A O 1
ATOM 869 N N . PHE A 1 107 ? -1.862 -18.941 -4.124 1.00 54.91 107 PHE A N 1
ATOM 870 C CA . PHE A 1 107 ? -2.156 -19.872 -3.032 1.00 54.91 107 PHE A CA 1
ATOM 871 C C . PHE A 1 107 ? -3.471 -19.503 -2.350 1.00 54.91 107 PHE A C 1
ATOM 873 O O . PHE A 1 107 ? -3.725 -18.284 -2.198 1.00 54.91 107 PHE A O 1
#

Secondary structure (DSSP, 8-state):
-HHHHHHHHHHHHHHS-TTT---BSS----TT----EEEEEEEETTEEEEEEEESS-EEEEEEEE--TTEEEEETTEEEPPEEETTTEEEEEE-SEEEEEEEEES--